Protein AF-A0A9X0YW71-F1 (afdb_monomer_lite)

Radius of gyration: 17.95 Å; chains: 1; bounding box: 34×60×43 Å

Secondary structure (DSSP, 8-state):
---------------------HHHHHHHHHHHHHHHS---SS----------TT-TGGGEEEEEETTTTEEEEEEEPSSSS-EEEEEEEEETTEEEE-TT-TT--HHHHHTSPPSEEEETTEEEE-

pLDDT: mean 77.44, std 19.68, range [32.28, 97.12]

Organism: NCBI:txid1235259

Structure (mmCIF, N/CA/C/O backbone):
data_AF-A0A9X0YW71-F1
#
_entry.id   AF-A0A9X0YW71-F1
#
loop_
_atom_site.group_PDB
_atom_site.id
_atom_site.type_symbol
_atom_site.label_atom_id
_atom_site.label_alt_id
_atom_site.label_comp_id
_atom_site.label_asym_id
_atom_site.label_entity_id
_atom_site.label_seq_id
_atom_site.pdbx_PDB_ins_code
_atom_site.Cartn_x
_atom_site.Cartn_y
_atom_site.Cartn_z
_atom_site.occupancy
_atom_site.B_iso_or_equiv
_atom_site.auth_seq_id
_atom_site.auth_comp_id
_atom_site.auth_asym_id
_atom_site.auth_atom_id
_atom_site.pdbx_PDB_model_num
ATOM 1 N N . MET A 1 1 ? 5.957 -47.512 21.818 1.00 48.28 1 MET A N 1
ATOM 2 C CA . MET A 1 1 ? 6.018 -47.305 20.356 1.00 48.28 1 MET A CA 1
ATOM 3 C C . MET A 1 1 ? 4.589 -47.169 19.861 1.00 48.28 1 MET A C 1
ATOM 5 O O . MET A 1 1 ? 3.735 -47.834 20.438 1.00 48.28 1 MET A O 1
ATOM 9 N N . THR A 1 2 ? 4.383 -46.323 18.845 1.00 38.06 2 THR A N 1
ATOM 10 C CA . THR A 1 2 ? 3.101 -45.947 18.209 1.00 38.06 2 THR A CA 1
ATOM 11 C C . THR A 1 2 ? 2.325 -44.860 18.954 1.00 38.06 2 THR A C 1
ATOM 13 O O . THR A 1 2 ? 2.049 -45.014 20.134 1.00 38.06 2 THR A O 1
ATOM 16 N N . LEU A 1 3 ? 1.867 -43.765 18.355 1.00 32.28 3 LEU A N 1
ATOM 17 C CA . LEU A 1 3 ? 2.289 -42.912 17.235 1.00 32.28 3 LEU A CA 1
ATOM 18 C C . LEU A 1 3 ? 1.482 -41.626 17.488 1.00 32.28 3 LEU A C 1
ATOM 20 O O . LEU A 1 3 ? 0.301 -41.693 17.822 1.00 32.28 3 LEU A O 1
ATOM 24 N N . LEU A 1 4 ? 2.138 -40.479 17.387 1.00 44.38 4 LEU A N 1
ATOM 25 C CA . LEU A 1 4 ? 1.551 -39.155 17.520 1.00 44.38 4 LEU A CA 1
ATOM 26 C C . LEU A 1 4 ? 0.474 -38.938 16.436 1.00 44.38 4 LEU A C 1
ATOM 28 O O . LEU A 1 4 ? 0.730 -39.171 15.257 1.00 44.38 4 LEU A O 1
ATOM 32 N N . THR A 1 5 ? -0.704 -38.440 16.802 1.00 46.28 5 THR A N 1
ATOM 33 C CA . THR A 1 5 ? -1.582 -37.730 15.859 1.00 46.28 5 THR A CA 1
ATOM 34 C C . THR A 1 5 ? -2.024 -36.449 16.543 1.00 46.28 5 THR A C 1
ATOM 36 O O . THR A 1 5 ? -3.043 -36.399 17.224 1.00 46.28 5 THR A O 1
ATOM 39 N N . VAL A 1 6 ? -1.187 -35.418 16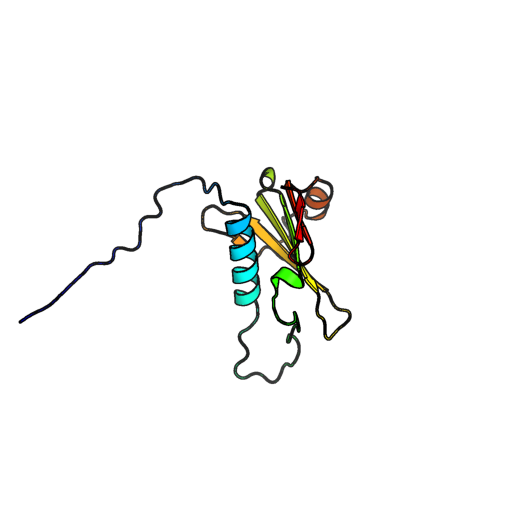.422 1.00 42.88 6 VAL A N 1
ATOM 40 C CA . VAL A 1 6 ? -1.608 -34.046 16.690 1.00 42.88 6 VAL A CA 1
ATOM 41 C C . VAL A 1 6 ? -2.477 -33.651 15.503 1.00 42.88 6 VAL A C 1
ATOM 43 O O . VAL A 1 6 ? -1.974 -33.438 14.404 1.00 42.88 6 VAL A O 1
ATOM 46 N N . PHE A 1 7 ? -3.789 -33.590 15.718 1.00 42.44 7 PHE A N 1
ATOM 47 C CA . PHE A 1 7 ? -4.648 -32.740 14.907 1.00 42.44 7 PHE A CA 1
ATOM 48 C C . PHE A 1 7 ? -4.232 -31.299 15.216 1.00 42.44 7 PHE A C 1
ATOM 50 O O . PHE A 1 7 ? -4.669 -30.722 16.210 1.00 42.44 7 PHE A O 1
ATOM 57 N N . VAL A 1 8 ? -3.339 -30.734 14.402 1.00 44.41 8 VAL A N 1
ATOM 58 C CA . VAL A 1 8 ? -3.213 -29.278 14.310 1.00 44.41 8 VAL A CA 1
ATOM 59 C C . VAL A 1 8 ? -4.443 -28.856 13.525 1.00 44.41 8 VAL A C 1
ATOM 61 O O . VAL A 1 8 ? -4.464 -28.910 12.298 1.00 44.41 8 VAL A O 1
ATOM 64 N N . GLY A 1 9 ? -5.530 -28.594 14.249 1.00 34.50 9 GLY A N 1
ATOM 65 C CA . GLY A 1 9 ? -6.708 -27.991 13.655 1.00 34.50 9 GLY A CA 1
ATOM 66 C C . GLY A 1 9 ? -6.280 -26.689 12.994 1.00 34.50 9 GLY A C 1
ATOM 67 O O . GLY A 1 9 ? -5.654 -25.858 13.651 1.00 34.50 9 GLY A O 1
ATOM 68 N N . CYS A 1 10 ? -6.604 -26.545 11.704 1.00 40.28 10 CYS A N 1
ATOM 69 C CA . CYS A 1 10 ? -6.795 -25.247 11.068 1.00 40.28 10 CYS A CA 1
ATOM 70 C C . CYS A 1 10 ? -7.454 -24.338 12.098 1.00 40.28 10 CYS A C 1
ATOM 72 O O . CYS A 1 10 ? -8.559 -24.638 12.560 1.00 40.28 10 CYS A O 1
ATOM 74 N N . GLY A 1 11 ? -6.726 -23.303 12.514 1.00 34.19 11 GLY A N 1
ATOM 75 C CA . GLY A 1 11 ? -7.254 -22.291 13.403 1.00 34.19 11 GLY A CA 1
ATOM 76 C C . GLY A 1 11 ? -8.552 -21.789 12.799 1.00 34.19 11 GLY A C 1
ATOM 77 O O . GLY A 1 11 ? -8.569 -21.252 11.697 1.00 34.19 11 GLY A O 1
ATOM 78 N N . ILE A 1 12 ? -9.639 -22.040 13.514 1.00 37.44 12 ILE A N 1
ATOM 79 C CA . ILE A 1 12 ? -10.887 -21.324 13.346 1.00 37.44 12 ILE A CA 1
ATOM 80 C C . ILE A 1 12 ? -10.502 -19.857 13.543 1.00 37.44 12 ILE A C 1
ATOM 82 O O . ILE A 1 12 ? -10.168 -19.451 14.658 1.00 37.44 12 ILE A O 1
ATOM 86 N N . VAL A 1 13 ? -10.459 -19.079 12.461 1.00 42.69 13 VAL A N 1
ATOM 87 C CA . VAL A 1 13 ? -10.414 -17.620 12.561 1.00 42.69 13 VAL A CA 1
ATOM 88 C C . VAL A 1 13 ? -11.838 -17.211 12.924 1.00 42.69 13 VAL A C 1
ATOM 90 O O . VAL A 1 13 ? -12.670 -16.897 12.081 1.00 42.69 13 VAL A O 1
ATOM 93 N N . ASP A 1 14 ? -12.164 -17.381 14.204 1.00 38.81 14 ASP A N 1
ATOM 94 C CA . ASP A 1 14 ? -13.418 -16.928 14.786 1.00 38.81 14 ASP A CA 1
ATOM 95 C C . ASP A 1 14 ? -13.493 -15.404 14.622 1.00 38.81 14 ASP A C 1
ATOM 97 O O . ASP A 1 14 ? -12.740 -14.668 15.260 1.00 38.81 14 ASP A O 1
ATOM 101 N N . GLY A 1 15 ? -14.399 -14.965 13.745 1.00 36.62 15 GLY A N 1
ATOM 102 C CA . GLY A 1 15 ? -15.031 -13.645 13.658 1.00 36.62 15 GLY A CA 1
ATOM 103 C C . GLY A 1 15 ? -14.440 -12.509 14.496 1.00 36.62 15 GLY A C 1
ATOM 104 O O . GLY A 1 15 ? -15.093 -12.015 15.419 1.00 36.62 15 GLY A O 1
ATOM 105 N N . LYS A 1 16 ? -13.252 -12.029 14.127 1.00 38.50 16 LYS A N 1
ATOM 106 C CA . LYS A 1 16 ? -12.787 -10.687 14.477 1.00 38.50 16 LYS A CA 1
ATOM 107 C C . LYS A 1 16 ? -13.025 -9.812 13.260 1.00 38.50 16 LYS A C 1
ATOM 109 O O . LYS A 1 16 ? -12.487 -10.090 12.199 1.00 38.50 16 LYS A O 1
ATOM 114 N N . GLY A 1 17 ? -13.827 -8.758 13.408 1.00 43.69 17 GLY A N 1
ATOM 115 C CA . GLY A 1 17 ? -13.722 -7.624 12.494 1.00 43.69 17 GLY A CA 1
ATOM 116 C C . GLY A 1 17 ? -12.269 -7.173 12.550 1.00 43.69 17 GLY A C 1
ATOM 117 O O . GLY A 1 17 ? -11.823 -6.713 13.600 1.00 43.69 17 GLY A O 1
ATOM 118 N N . ASN A 1 18 ? -11.512 -7.476 11.500 1.00 55.59 18 ASN A N 1
ATOM 119 C CA . ASN A 1 18 ? -10.064 -7.390 11.523 1.00 55.59 18 ASN A CA 1
ATOM 120 C C . ASN A 1 18 ? -9.655 -5.916 11.565 1.00 55.59 18 ASN A C 1
ATOM 122 O O . ASN A 1 18 ? -9.611 -5.233 10.546 1.00 55.59 18 ASN A O 1
ATOM 126 N N . ASP A 1 19 ? -9.373 -5.421 12.770 1.00 72.00 19 ASP A N 1
ATOM 127 C CA . ASP A 1 19 ? -8.674 -4.158 12.993 1.00 72.00 19 ASP A CA 1
ATOM 128 C C . ASP A 1 19 ? -7.189 -4.392 12.691 1.00 72.00 19 ASP A C 1
ATOM 130 O O . ASP A 1 19 ? -6.356 -4.460 13.595 1.00 72.00 19 ASP A O 1
ATOM 134 N N . LEU A 1 20 ? -6.883 -4.648 11.411 1.00 80.38 20 LEU A N 1
ATOM 135 C CA . LEU A 1 20 ? -5.507 -4.802 10.956 1.00 80.38 20 LEU A CA 1
ATOM 136 C C . LEU A 1 20 ? -4.771 -3.496 11.249 1.00 80.38 20 LEU A C 1
ATOM 138 O O . LEU A 1 20 ? -5.203 -2.390 10.882 1.00 80.38 20 LEU A O 1
ATOM 142 N N . THR A 1 21 ? -3.644 -3.630 11.932 1.00 87.81 21 THR A N 1
ATOM 143 C CA . THR A 1 21 ? -2.722 -2.522 12.131 1.00 87.81 21 THR A CA 1
ATOM 144 C C . THR A 1 21 ? -2.164 -2.075 10.781 1.00 87.81 21 THR A C 1
ATOM 146 O O . THR A 1 21 ? -2.164 -2.805 9.792 1.00 87.81 21 THR A O 1
ATOM 149 N N . TYR A 1 22 ? -1.688 -0.837 10.730 1.00 87.12 22 TYR A N 1
ATOM 150 C CA . TYR A 1 22 ? -1.019 -0.278 9.551 1.00 87.12 22 TYR A CA 1
ATOM 151 C C . TYR A 1 22 ? 0.169 -1.144 9.126 1.00 87.12 22 TYR A C 1
ATOM 153 O O . TYR A 1 22 ? 0.316 -1.432 7.947 1.00 87.12 22 TYR A O 1
ATOM 161 N N . GLU A 1 23 ? 0.960 -1.623 10.086 1.00 91.12 23 GLU A N 1
ATOM 162 C CA . GLU A 1 23 ? 2.113 -2.476 9.801 1.00 91.12 23 GLU A CA 1
ATOM 163 C C . GLU A 1 23 ? 1.694 -3.838 9.224 1.00 91.12 23 GLU A C 1
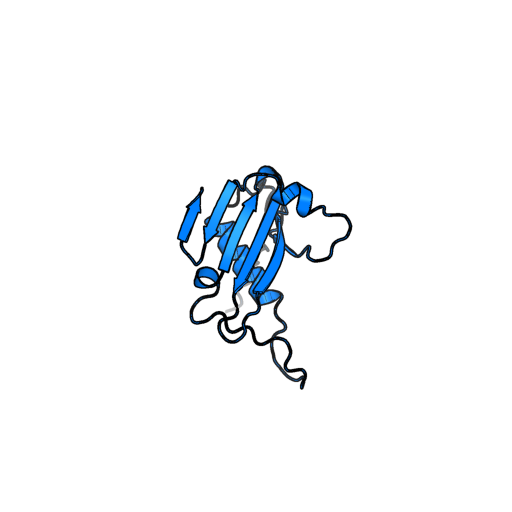ATOM 165 O O . GLU A 1 23 ? 2.311 -4.319 8.279 1.00 91.12 23 GLU A O 1
ATOM 170 N N . GLU A 1 24 ? 0.608 -4.438 9.724 1.00 91.31 24 GLU A N 1
ATOM 171 C CA . GLU A 1 24 ? 0.042 -5.661 9.135 1.00 91.31 24 GLU A CA 1
ATOM 172 C C . GLU A 1 24 ? -0.472 -5.416 7.713 1.00 91.31 24 GLU A C 1
ATOM 174 O O . GLU A 1 24 ? -0.188 -6.210 6.822 1.00 91.31 24 GLU A O 1
ATOM 179 N N . LEU A 1 25 ? -1.177 -4.304 7.475 1.00 92.44 25 LEU A N 1
ATOM 180 C CA . LEU A 1 25 ? -1.655 -3.945 6.136 1.00 92.44 25 LEU A CA 1
ATOM 181 C C . LEU A 1 25 ? -0.501 -3.711 5.160 1.00 92.44 25 LEU A C 1
ATOM 183 O O . LEU A 1 25 ? -0.579 -4.163 4.020 1.00 92.44 25 LEU A O 1
ATOM 187 N N . VAL A 1 26 ? 0.563 -3.030 5.588 1.00 92.62 26 VAL A N 1
ATOM 188 C CA . VAL A 1 26 ? 1.754 -2.803 4.762 1.00 92.62 26 VAL A CA 1
ATOM 189 C C . VAL A 1 26 ? 2.431 -4.129 4.422 1.00 92.62 26 VAL A C 1
ATOM 191 O O . VAL A 1 26 ? 2.669 -4.387 3.245 1.00 92.62 26 VAL A O 1
ATOM 194 N N . ASN A 1 27 ? 2.675 -4.990 5.413 1.00 92.56 27 ASN A N 1
ATOM 195 C CA . ASN A 1 27 ? 3.322 -6.283 5.178 1.00 92.56 27 ASN A CA 1
ATOM 196 C C . ASN A 1 27 ? 2.486 -7.177 4.251 1.00 92.56 27 ASN A C 1
ATOM 198 O O . ASN A 1 27 ? 3.020 -7.680 3.268 1.00 92.56 27 ASN A O 1
ATOM 202 N N . LEU A 1 28 ? 1.170 -7.274 4.474 1.00 92.69 28 LEU A N 1
ATOM 203 C CA . LEU A 1 28 ? 0.270 -8.007 3.575 1.00 92.69 28 LEU A CA 1
ATOM 204 C C . LEU A 1 28 ? 0.272 -7.425 2.157 1.00 92.69 28 LEU A C 1
ATOM 206 O O . LEU A 1 28 ? 0.216 -8.167 1.187 1.00 92.69 28 LEU A O 1
ATOM 210 N N . THR A 1 29 ? 0.341 -6.099 2.014 1.00 93.12 29 THR A N 1
ATOM 211 C CA . THR A 1 29 ? 0.360 -5.448 0.691 1.00 93.12 29 THR A CA 1
ATOM 212 C C . THR A 1 29 ? 1.606 -5.835 -0.100 1.00 93.12 29 THR A C 1
ATOM 214 O O . THR A 1 29 ? 1.528 -6.061 -1.306 1.00 93.12 29 THR A O 1
ATOM 217 N N . ILE A 1 30 ? 2.749 -5.903 0.581 1.00 91.81 30 ILE A N 1
ATOM 218 C CA . ILE A 1 30 ? 4.024 -6.329 0.002 1.00 91.81 30 ILE A CA 1
ATOM 219 C C . ILE A 1 30 ? 3.975 -7.819 -0.362 1.00 91.81 30 ILE A C 1
ATOM 221 O O . ILE A 1 30 ? 4.286 -8.163 -1.500 1.00 91.81 30 ILE A O 1
ATOM 225 N N . GLU A 1 31 ? 3.500 -8.677 0.544 1.00 89.56 31 GLU A N 1
ATOM 226 C CA . GLU A 1 31 ? 3.359 -10.123 0.306 1.00 89.56 31 GLU A CA 1
ATOM 227 C C . GLU A 1 31 ? 2.432 -10.432 -0.882 1.00 89.56 31 GLU A C 1
ATOM 229 O O . GLU A 1 31 ? 2.783 -11.225 -1.756 1.00 89.56 31 GLU A O 1
ATOM 234 N N . GLU A 1 32 ? 1.272 -9.774 -0.962 1.00 89.81 32 GLU A N 1
ATOM 235 C CA . GLU A 1 32 ? 0.341 -9.939 -2.084 1.00 89.81 32 GLU A CA 1
ATOM 236 C C . GLU A 1 32 ? 0.938 -9.431 -3.399 1.00 89.81 32 GLU A C 1
ATOM 238 O O . GLU A 1 32 ? 0.749 -10.051 -4.445 1.00 89.81 32 GLU A O 1
ATOM 243 N N . PHE A 1 33 ? 1.69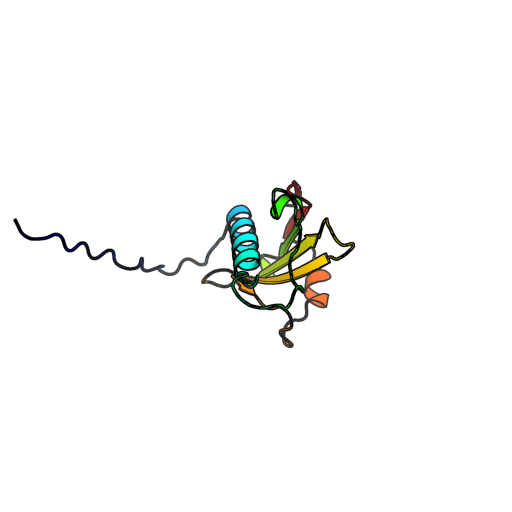3 -8.326 -3.375 1.00 88.50 33 PHE A N 1
ATOM 244 C CA . PHE A 1 33 ? 2.384 -7.848 -4.571 1.00 88.50 33 PHE A CA 1
ATOM 245 C C . PHE A 1 33 ? 3.381 -8.877 -5.096 1.00 88.50 33 PHE A C 1
ATOM 247 O O . PHE A 1 33 ? 3.368 -9.169 -6.292 1.00 88.50 33 PHE A O 1
ATOM 254 N N . GLU A 1 34 ? 4.222 -9.422 -4.218 1.00 84.31 34 GLU A N 1
ATOM 255 C CA . GLU A 1 34 ? 5.216 -10.431 -4.585 1.00 84.31 34 GLU A CA 1
ATOM 256 C C . GLU A 1 34 ? 4.550 -11.736 -5.045 1.00 84.31 34 GLU A C 1
ATOM 258 O O . GLU A 1 34 ? 4.989 -12.321 -6.033 1.00 84.31 34 GLU A O 1
ATOM 263 N N . SER A 1 35 ? 3.445 -12.151 -4.412 1.00 82.44 35 SER A N 1
ATOM 264 C CA . SER A 1 35 ? 2.675 -13.333 -4.828 1.00 82.44 35 SER A CA 1
ATOM 265 C C . SER A 1 35 ? 1.958 -13.151 -6.172 1.00 82.44 35 SER A C 1
ATOM 267 O O . SER A 1 35 ? 1.728 -14.131 -6.883 1.00 82.44 35 SER A O 1
ATOM 269 N N . ASP A 1 36 ? 1.568 -11.922 -6.518 1.00 77.50 36 ASP A N 1
ATOM 270 C CA . ASP A 1 36 ? 0.962 -11.589 -7.812 1.00 77.50 36 ASP A CA 1
ATOM 271 C C . ASP A 1 36 ? 2.000 -11.515 -8.944 1.00 77.50 36 ASP A C 1
ATOM 273 O O . ASP A 1 36 ? 1.639 -11.492 -10.131 1.00 77.50 36 ASP A O 1
ATOM 277 N N . MET A 1 37 ? 3.293 -11.424 -8.612 1.00 71.19 37 MET A N 1
ATOM 278 C CA . MET A 1 37 ? 4.346 -11.491 -9.615 1.00 71.19 37 MET A CA 1
ATOM 279 C C . MET A 1 37 ? 4.474 -12.941 -10.092 1.00 71.19 37 MET A C 1
ATOM 281 O O . MET A 1 37 ? 4.590 -13.852 -9.277 1.00 71.19 37 MET A O 1
ATOM 285 N N . PRO A 1 38 ? 4.442 -13.197 -11.412 1.00 60.72 38 PRO A N 1
ATOM 286 C CA . PRO A 1 38 ? 4.649 -14.547 -11.910 1.00 60.72 38 PRO A CA 1
ATOM 287 C C . PRO A 1 38 ? 6.020 -15.054 -11.442 1.00 60.72 38 PRO A C 1
ATOM 289 O O . PRO A 1 38 ? 7.043 -14.467 -11.795 1.00 60.72 38 PRO A O 1
ATOM 292 N N . GLU A 1 39 ? 6.044 -16.137 -10.658 1.00 52.91 39 GLU A N 1
ATOM 293 C CA . GLU A 1 39 ? 7.287 -16.829 -10.313 1.00 52.91 39 GLU A CA 1
ATOM 294 C C . GLU A 1 39 ? 7.964 -17.288 -11.612 1.00 52.91 39 GLU A C 1
ATOM 296 O O . GLU A 1 39 ? 7.428 -18.092 -12.381 1.00 52.91 39 GLU A O 1
ATOM 301 N N . PHE A 1 40 ? 9.144 -16.741 -11.897 1.00 48.00 40 PHE A N 1
ATOM 302 C CA . PHE A 1 40 ? 9.903 -17.069 -13.095 1.00 48.00 40 PHE A CA 1
ATOM 303 C C . PHE A 1 40 ? 10.490 -18.481 -12.997 1.00 48.00 40 PHE A C 1
ATOM 305 O O . PHE A 1 40 ? 11.545 -18.707 -12.406 1.00 48.00 40 PHE A O 1
ATOM 312 N N . GLY A 1 41 ? 9.831 -19.424 -13.662 1.00 41.06 41 GLY A N 1
ATOM 313 C CA . GLY A 1 41 ? 10.404 -20.690 -14.097 1.00 41.06 41 GLY A CA 1
ATOM 314 C C . GLY A 1 41 ? 9.758 -21.102 -15.417 1.00 41.06 41 GLY A C 1
ATOM 315 O O . GLY A 1 41 ? 8.575 -21.414 -15.443 1.00 41.06 41 GLY A O 1
ATOM 316 N N . ASP A 1 42 ? 10.530 -21.103 -16.505 1.00 46.03 42 ASP A N 1
ATOM 317 C CA . ASP A 1 42 ? 10.217 -21.748 -17.797 1.00 46.03 42 ASP A CA 1
ATOM 318 C C . ASP A 1 42 ? 9.364 -21.019 -18.867 1.00 46.03 42 ASP A C 1
ATOM 320 O O . ASP A 1 42 ? 8.739 -21.692 -19.689 1.00 46.03 42 ASP A O 1
ATOM 324 N N . SER A 1 43 ? 9.378 -19.684 -19.007 1.00 43.31 43 SER A N 1
ATOM 325 C CA . SER A 1 43 ? 8.918 -19.108 -20.293 1.00 43.31 43 SER A CA 1
ATOM 326 C C . SER A 1 43 ? 9.686 -17.875 -20.768 1.00 43.31 43 SER A C 1
ATOM 328 O O . SER A 1 43 ? 9.885 -16.925 -20.019 1.00 43.31 43 SER A O 1
ATOM 330 N N . ASP A 1 44 ? 10.076 -17.909 -22.047 1.00 49.19 44 ASP A N 1
ATOM 331 C CA . ASP A 1 44 ? 10.903 -16.943 -22.794 1.00 49.19 44 ASP A CA 1
ATOM 332 C C . ASP A 1 44 ? 10.263 -15.544 -22.999 1.00 49.19 44 ASP A C 1
ATOM 334 O O . ASP A 1 44 ? 10.584 -14.838 -23.956 1.00 49.19 44 ASP A O 1
ATOM 338 N N . TYR A 1 45 ? 9.326 -15.125 -22.144 1.00 44.38 45 TYR A N 1
ATOM 339 C CA . TYR A 1 45 ? 8.702 -13.799 -22.195 1.00 44.38 45 TYR A CA 1
ATOM 340 C C . TYR A 1 45 ? 9.277 -12.896 -21.087 1.00 44.38 45 TYR A C 1
ATOM 342 O O . TYR A 1 45 ? 8.733 -12.795 -19.989 1.00 44.38 45 TYR A O 1
ATOM 350 N N . GLU A 1 46 ? 10.382 -12.213 -21.403 1.00 49.53 46 GLU A N 1
ATOM 351 C CA . GLU A 1 46 ? 11.084 -11.215 -20.571 1.00 49.53 46 GLU A CA 1
ATOM 352 C C . GLU A 1 46 ? 10.289 -9.898 -20.392 1.00 49.53 46 GLU A C 1
ATOM 354 O O . GLU A 1 46 ? 10.762 -8.829 -20.761 1.00 49.53 46 GLU A O 1
ATOM 359 N N . PHE A 1 47 ? 9.061 -9.930 -19.866 1.00 48.41 47 PHE A N 1
ATOM 360 C CA . PHE A 1 47 ? 8.262 -8.698 -19.700 1.00 48.41 47 PHE A CA 1
ATOM 361 C C . PHE A 1 47 ? 8.068 -8.222 -18.255 1.00 48.41 47 PHE A C 1
ATOM 363 O O . PHE A 1 47 ? 7.430 -7.189 -18.063 1.00 48.41 47 PHE A O 1
ATOM 370 N N . TYR A 1 48 ? 8.587 -8.917 -17.232 1.00 56.53 48 TYR A N 1
ATOM 371 C CA . TYR A 1 48 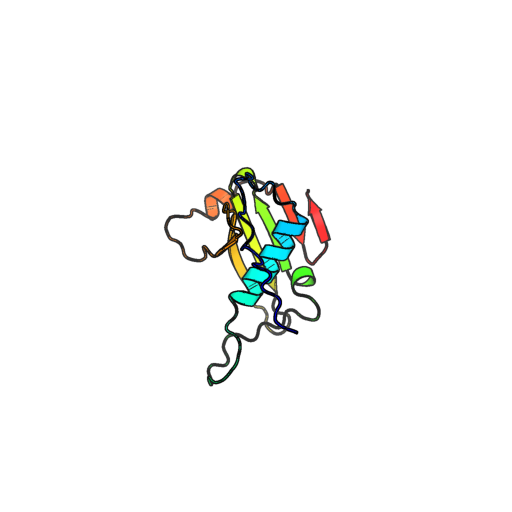? 8.206 -8.621 -15.837 1.00 56.53 48 TYR A CA 1
ATOM 372 C C . TYR A 1 48 ? 9.313 -8.744 -14.779 1.00 56.53 48 TYR A C 1
ATOM 374 O O . TYR A 1 48 ? 9.018 -9.146 -13.657 1.00 56.53 48 TYR A O 1
ATOM 382 N N . ASN A 1 49 ? 10.562 -8.398 -15.091 1.00 63.22 49 ASN A N 1
ATOM 383 C CA . ASN A 1 49 ? 11.608 -8.332 -14.065 1.00 63.22 49 ASN A CA 1
ATOM 384 C C . ASN A 1 49 ? 11.655 -6.907 -13.490 1.00 63.22 49 ASN A C 1
ATOM 386 O O . ASN A 1 49 ? 12.338 -6.058 -14.046 1.00 63.22 49 ASN A O 1
ATOM 390 N N . ILE A 1 50 ? 10.860 -6.629 -12.450 1.00 68.56 50 ILE A N 1
ATOM 391 C CA . ILE A 1 50 ? 10.894 -5.319 -11.780 1.00 68.56 50 ILE A CA 1
ATOM 392 C C . ILE A 1 50 ? 12.117 -5.295 -10.872 1.00 68.56 50 ILE A C 1
ATOM 394 O O . ILE A 1 50 ? 12.192 -6.098 -9.943 1.00 68.56 50 ILE A O 1
ATOM 398 N N . ASP A 1 51 ? 13.040 -4.368 -11.109 1.00 75.44 51 ASP A N 1
ATOM 399 C CA . ASP A 1 51 ? 14.153 -4.126 -10.193 1.00 75.44 51 ASP A CA 1
ATOM 400 C C . ASP A 1 51 ? 13.723 -3.113 -9.130 1.00 75.44 51 ASP A C 1
ATOM 402 O O . ASP A 1 51 ? 13.849 -1.905 -9.302 1.00 75.44 51 ASP A O 1
ATOM 406 N N . TYR A 1 52 ? 13.180 -3.594 -8.019 1.00 74.38 52 TYR A N 1
ATOM 407 C CA . TYR A 1 52 ? 12.843 -2.757 -6.866 1.00 74.38 52 TYR A CA 1
ATOM 408 C C . TYR A 1 52 ? 13.991 -2.682 -5.842 1.00 74.38 52 TYR A C 1
ATOM 410 O O . TYR A 1 52 ? 13.747 -2.364 -4.678 1.00 74.38 52 TYR A O 1
ATOM 418 N N . GLY A 1 53 ? 15.240 -2.953 -6.245 1.00 75.25 53 GLY A N 1
ATOM 419 C CA . GLY A 1 53 ? 16.430 -2.852 -5.397 1.00 75.25 53 GLY A CA 1
ATOM 420 C C . GLY A 1 53 ? 16.468 -3.841 -4.223 1.00 75.25 53 GLY A C 1
ATOM 421 O O . GLY A 1 53 ? 15.964 -4.957 -4.305 1.00 75.25 53 GLY A O 1
ATOM 422 N N . ASP A 1 54 ? 17.093 -3.427 -3.114 1.00 77.12 54 ASP A N 1
ATOM 423 C CA . ASP A 1 54 ? 17.320 -4.287 -1.938 1.00 77.12 54 ASP A CA 1
ATOM 424 C C . ASP A 1 54 ? 16.047 -4.578 -1.117 1.00 77.12 54 ASP A C 1
ATOM 426 O O . ASP A 1 54 ? 16.012 -5.547 -0.359 1.00 77.12 54 ASP A O 1
ATOM 430 N N . ASP A 1 55 ? 15.029 -3.718 -1.214 1.00 84.69 55 ASP A N 1
ATOM 431 C CA . ASP A 1 55 ? 13.803 -3.789 -0.414 1.00 84.69 55 ASP A CA 1
ATOM 432 C C . ASP A 1 55 ? 12.625 -3.139 -1.157 1.00 84.69 55 ASP A C 1
ATOM 434 O O . ASP A 1 55 ? 12.672 -1.953 -1.507 1.00 84.69 55 ASP A O 1
ATOM 438 N N . LEU A 1 56 ? 11.548 -3.908 -1.363 1.00 88.44 56 LEU A N 1
ATOM 439 C CA . LEU A 1 56 ? 10.361 -3.456 -2.094 1.00 88.44 56 LEU A CA 1
ATOM 440 C C . LEU A 1 56 ? 9.691 -2.265 -1.401 1.00 88.44 56 LEU A C 1
ATOM 442 O O . LEU A 1 56 ? 9.306 -1.298 -2.062 1.00 88.44 56 LEU A O 1
ATOM 446 N N . ARG A 1 57 ? 9.571 -2.307 -0.070 1.00 91.19 57 ARG A N 1
ATOM 447 C CA . ARG A 1 57 ? 8.910 -1.259 0.725 1.00 91.19 57 ARG A CA 1
ATOM 448 C C . ARG A 1 57 ? 9.648 0.079 0.611 1.00 91.19 57 ARG A C 1
ATOM 450 O O . ARG A 1 57 ? 9.024 1.124 0.422 1.00 91.19 57 ARG A O 1
ATOM 457 N N . SER A 1 58 ? 10.978 0.047 0.635 1.00 91.31 58 SER A N 1
ATOM 458 C CA . SER A 1 58 ? 11.845 1.214 0.431 1.00 91.31 58 SER A CA 1
ATOM 459 C C . SER A 1 58 ? 11.781 1.782 -0.990 1.00 91.31 58 SER A C 1
ATOM 461 O O . SER A 1 58 ? 12.090 2.955 -1.184 1.00 91.31 58 SER A O 1
ATOM 463 N N . ASN A 1 59 ? 11.328 1.000 -1.972 1.00 90.38 59 ASN A N 1
ATOM 464 C CA . ASN A 1 59 ? 11.098 1.440 -3.351 1.00 90.38 59 ASN A CA 1
ATOM 465 C C . ASN A 1 59 ? 9.613 1.524 -3.713 1.00 90.38 59 ASN A C 1
ATOM 467 O O . ASN A 1 59 ? 9.251 1.448 -4.888 1.00 90.38 59 ASN A O 1
ATOM 471 N N . SER A 1 60 ? 8.751 1.723 -2.714 1.00 93.69 60 SER A N 1
ATOM 472 C CA . SER A 1 60 ? 7.314 1.842 -2.927 1.00 93.69 60 SER A CA 1
ATOM 473 C C . SER A 1 60 ? 6.692 2.995 -2.151 1.00 93.69 60 SER A C 1
ATOM 475 O O . SER A 1 60 ? 7.123 3.335 -1.051 1.00 93.69 60 SER A O 1
ATOM 477 N N . ASP A 1 61 ? 5.630 3.572 -2.705 1.00 96.31 61 ASP A N 1
ATOM 478 C CA . ASP A 1 61 ? 4.698 4.408 -1.952 1.00 96.31 61 ASP A CA 1
ATOM 479 C C . ASP A 1 61 ? 3.456 3.586 -1.599 1.00 96.31 61 ASP A C 1
ATOM 481 O O . ASP A 1 61 ? 2.907 2.885 -2.452 1.00 96.31 61 ASP A O 1
ATOM 485 N N . ILE A 1 62 ? 2.985 3.712 -0.359 1.00 96.88 62 ILE A N 1
ATOM 486 C CA . ILE A 1 62 ? 1.797 3.019 0.146 1.00 96.88 62 ILE A CA 1
ATOM 487 C C . ILE A 1 62 ? 0.821 4.051 0.701 1.00 96.88 62 ILE A C 1
ATOM 489 O O . ILE A 1 62 ? 1.183 4.904 1.517 1.00 96.88 62 ILE A O 1
ATOM 493 N N . LYS A 1 63 ? -0.439 3.969 0.278 1.00 97.12 63 LYS A N 1
ATOM 494 C CA . LYS A 1 63 ? -1.539 4.759 0.842 1.00 97.12 63 LYS A CA 1
ATOM 495 C C . LYS A 1 63 ? -2.668 3.841 1.266 1.00 97.12 63 LYS A C 1
ATOM 497 O O . LYS A 1 63 ? -3.029 2.933 0.522 1.00 97.12 63 LYS A O 1
ATOM 502 N N . ILE A 1 64 ? -3.246 4.106 2.434 1.00 95.25 64 ILE A N 1
ATOM 503 C CA . ILE A 1 64 ? -4.345 3.305 2.985 1.00 95.25 64 ILE A CA 1
ATOM 504 C C . ILE A 1 64 ? -5.522 4.224 3.296 1.00 95.25 64 ILE A C 1
ATOM 506 O O . ILE A 1 64 ? -5.371 5.219 4.006 1.00 95.25 64 ILE A O 1
ATOM 510 N N . TRP A 1 65 ? -6.697 3.850 2.798 1.00 94.19 65 TRP A N 1
ATOM 511 C CA . TRP A 1 65 ? -7.990 4.428 3.153 1.00 94.19 65 TRP A CA 1
ATOM 512 C C . TRP A 1 65 ? -8.774 3.364 3.926 1.00 94.19 65 TRP A C 1
ATOM 514 O O . TRP A 1 65 ? -9.468 2.534 3.334 1.00 94.19 65 TRP A O 1
ATOM 524 N N . LYS A 1 66 ? -8.656 3.360 5.257 1.00 89.12 66 LYS A N 1
ATOM 525 C CA . LYS A 1 66 ? -9.276 2.353 6.135 1.00 89.12 66 LYS A CA 1
ATOM 526 C C . LYS A 1 66 ? -10.797 2.385 6.038 1.00 89.12 66 LYS A C 1
ATOM 528 O O . LYS A 1 66 ? -11.425 1.334 5.954 1.00 89.12 66 LYS A O 1
ATOM 533 N N . ASN A 1 67 ? -11.380 3.584 5.999 1.00 88.56 67 ASN A N 1
ATOM 534 C CA . ASN A 1 67 ? -12.835 3.750 5.904 1.00 88.56 67 ASN A CA 1
ATOM 535 C C . ASN A 1 67 ? -13.395 3.262 4.564 1.00 88.56 67 ASN A C 1
ATOM 537 O O . ASN A 1 67 ? -14.499 2.726 4.514 1.00 88.56 67 ASN A O 1
ATOM 541 N N . GLU A 1 68 ? -12.621 3.425 3.493 1.00 90.69 68 GLU A N 1
ATOM 542 C CA . GLU A 1 68 ? -12.992 2.954 2.158 1.00 90.69 68 GLU A CA 1
ATOM 543 C C . GLU A 1 68 ? -12.633 1.482 1.950 1.00 90.69 68 GLU A C 1
ATOM 545 O O . GLU A 1 68 ? -13.121 0.878 1.003 1.00 90.69 68 GLU A O 1
ATOM 550 N N . LYS A 1 69 ? -11.827 0.901 2.849 1.00 91.88 69 LYS A N 1
ATOM 551 C CA . LYS A 1 69 ? -11.258 -0.443 2.742 1.00 91.88 69 LYS A CA 1
ATOM 552 C C . LYS A 1 69 ? -10.363 -0.613 1.511 1.00 91.88 69 LYS A C 1
ATOM 554 O O . LYS A 1 69 ? -10.479 -1.605 0.801 1.00 91.88 69 LYS A O 1
ATOM 559 N N . TYR A 1 70 ? -9.449 0.329 1.273 1.00 93.25 70 TYR A N 1
ATOM 560 C CA . TYR A 1 70 ? -8.536 0.280 0.124 1.00 93.25 70 TYR A CA 1
ATOM 561 C C . TYR A 1 70 ? -7.079 0.559 0.477 1.00 93.25 70 TYR A C 1
ATOM 563 O O . TYR A 1 70 ? -6.777 1.387 1.340 1.00 93.25 70 TYR A O 1
ATOM 571 N N . VAL A 1 71 ? -6.187 -0.083 -0.277 1.00 95.44 71 VAL A N 1
ATOM 572 C CA . VAL A 1 71 ? -4.749 0.187 -0.318 1.00 95.44 71 VAL A CA 1
ATOM 573 C C . VAL A 1 71 ? -4.320 0.481 -1.757 1.00 95.44 71 VAL A C 1
ATOM 575 O O . VAL A 1 71 ? -4.705 -0.226 -2.690 1.00 95.44 71 VAL A O 1
ATOM 578 N N . GLU A 1 72 ? -3.510 1.522 -1.936 1.00 95.94 72 GLU A N 1
ATOM 579 C CA . GLU A 1 72 ? -2.747 1.789 -3.159 1.00 95.94 72 GLU A CA 1
ATOM 580 C C . GLU A 1 72 ? -1.267 1.529 -2.876 1.00 95.94 72 GLU A C 1
ATOM 582 O O . GLU A 1 72 ? -0.707 2.098 -1.938 1.00 95.94 72 GLU A O 1
ATOM 587 N N . LEU A 1 73 ? -0.646 0.714 -3.722 1.00 95.50 73 LEU A N 1
ATOM 588 C CA . LEU A 1 73 ? 0.790 0.472 -3.765 1.00 95.50 73 LEU A CA 1
ATOM 589 C C . LEU A 1 73 ? 1.333 1.003 -5.094 1.00 95.50 73 LEU A C 1
ATOM 591 O O . LEU A 1 73 ? 0.854 0.618 -6.162 1.00 95.50 73 LEU A O 1
ATOM 595 N N . VAL A 1 74 ? 2.340 1.869 -5.047 1.00 93.94 74 VAL A N 1
ATOM 596 C CA . VAL A 1 74 ? 3.093 2.314 -6.225 1.00 93.94 74 VAL A CA 1
ATOM 597 C C . VAL A 1 74 ? 4.519 1.819 -6.080 1.00 93.94 74 VAL A C 1
ATOM 599 O O . VAL A 1 74 ? 5.239 2.314 -5.224 1.00 93.94 74 VAL A O 1
ATOM 602 N N . VAL A 1 75 ? 4.917 0.874 -6.922 1.00 91.06 75 VAL A N 1
ATOM 603 C CA . VAL A 1 75 ? 6.276 0.328 -6.967 1.00 91.06 75 VAL A CA 1
ATOM 604 C C . VAL A 1 75 ? 7.067 1.049 -8.051 1.00 91.06 75 VAL A C 1
ATOM 606 O O . VAL A 1 75 ? 6.588 1.188 -9.184 1.00 91.06 75 VAL A O 1
ATOM 609 N N . TYR A 1 76 ? 8.266 1.505 -7.700 1.00 89.06 76 TYR A N 1
ATOM 610 C CA . TYR A 1 7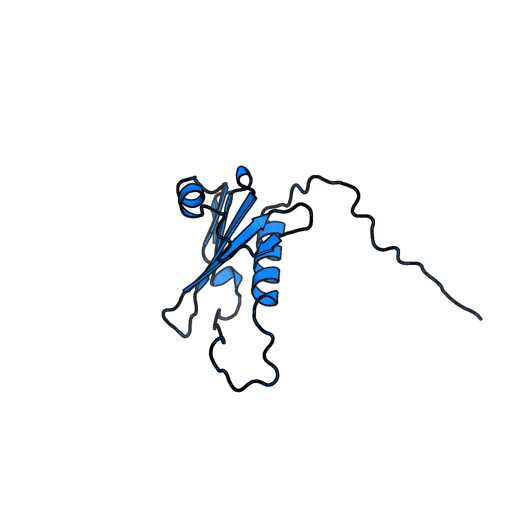6 ? 9.200 2.153 -8.614 1.00 89.06 76 TYR A CA 1
ATOM 611 C C . TYR A 1 76 ? 10.235 1.131 -9.092 1.00 89.06 76 TYR A C 1
ATOM 613 O O . TYR A 1 76 ? 10.941 0.543 -8.273 1.00 89.06 76 TYR A O 1
ATOM 621 N N . ASP A 1 77 ? 10.316 0.927 -10.406 1.00 82.56 77 ASP A N 1
ATOM 622 C CA . ASP A 1 77 ? 11.408 0.166 -11.009 1.00 82.56 77 ASP A CA 1
ATOM 623 C C . ASP A 1 77 ? 12.667 1.049 -11.037 1.00 82.56 77 ASP A C 1
ATOM 625 O O . ASP A 1 77 ? 12.606 2.220 -11.411 1.00 82.56 77 ASP A O 1
ATOM 629 N N . GLN A 1 78 ? 13.800 0.527 -10.577 1.00 75.88 78 GLN A N 1
ATOM 630 C CA . GLN A 1 78 ? 15.085 1.224 -10.601 1.00 75.88 78 GLN A CA 1
ATOM 631 C C . GLN A 1 78 ? 15.806 1.064 -11.941 1.00 75.88 78 GLN A C 1
ATOM 633 O O . GLN A 1 78 ? 16.662 1.886 -12.283 1.00 75.88 78 GLN A O 1
ATOM 638 N N . SER A 1 79 ? 15.490 0.005 -12.687 1.00 70.94 79 SER A N 1
ATOM 639 C CA . SER A 1 79 ? 16.127 -0.322 -13.963 1.00 70.94 79 SER A CA 1
ATOM 640 C C . SER A 1 79 ? 15.451 0.367 -15.150 1.00 70.94 79 SER A C 1
ATOM 642 O O . SER A 1 79 ? 16.110 0.677 -16.148 1.00 70.94 79 SER A O 1
ATOM 644 N N . GLU A 1 80 ? 14.161 0.672 -15.020 1.00 63.72 80 GLU A N 1
ATOM 645 C CA . GLU A 1 80 ? 13.351 1.350 -16.028 1.00 63.72 80 GLU A CA 1
ATOM 646 C C . GLU A 1 80 ? 12.694 2.608 -15.438 1.00 63.72 80 GLU A C 1
ATOM 648 O O . GLU A 1 80 ? 12.328 2.629 -14.271 1.00 63.72 80 GLU A O 1
ATOM 653 N N . ASP A 1 81 ? 12.452 3.653 -16.243 1.00 69.12 81 ASP A N 1
ATOM 654 C CA . ASP A 1 81 ? 11.601 4.800 -15.852 1.00 69.12 81 ASP A CA 1
ATOM 655 C C . ASP A 1 81 ? 10.104 4.390 -15.822 1.00 69.12 81 ASP A C 1
ATOM 657 O O . ASP A 1 81 ? 9.226 5.058 -16.382 1.00 69.12 81 ASP A O 1
ATOM 661 N N . PHE A 1 82 ? 9.807 3.239 -15.220 1.00 75.81 82 PHE A N 1
ATOM 662 C CA . PHE A 1 82 ? 8.495 2.618 -15.165 1.00 75.81 82 PHE A CA 1
ATOM 663 C C . PHE A 1 82 ? 8.012 2.514 -13.718 1.00 75.81 82 PHE A C 1
ATOM 665 O O . PHE A 1 82 ? 8.759 2.207 -12.791 1.00 75.81 82 PHE A O 1
ATOM 672 N N . THR A 1 83 ? 6.721 2.765 -13.518 1.00 85.44 83 THR A N 1
ATOM 673 C CA . THR A 1 83 ? 6.063 2.581 -12.226 1.00 85.44 83 THR A CA 1
ATOM 674 C C . THR A 1 83 ? 4.909 1.611 -12.370 1.00 85.44 83 THR A C 1
ATOM 676 O O . THR A 1 83 ? 4.142 1.645 -13.338 1.00 85.44 83 THR A O 1
ATOM 679 N N . ARG A 1 84 ? 4.767 0.731 -11.380 1.00 86.19 84 ARG A N 1
ATOM 680 C CA . ARG A 1 84 ? 3.652 -0.206 -11.305 1.00 86.19 84 ARG A CA 1
ATOM 681 C C . ARG A 1 84 ? 2.753 0.187 -10.152 1.00 86.19 84 ARG A C 1
ATOM 683 O O . ARG A 1 84 ? 3.141 0.110 -8.994 1.00 86.19 84 ARG A O 1
ATOM 690 N N . THR A 1 85 ? 1.520 0.548 -10.473 1.00 89.94 85 THR A N 1
ATOM 691 C CA . THR A 1 85 ? 0.491 0.768 -9.459 1.00 89.94 85 THR A CA 1
ATOM 692 C C . THR A 1 85 ? -0.349 -0.491 -9.275 1.00 89.94 85 THR A C 1
ATOM 694 O O . THR A 1 85 ? -0.693 -1.182 -10.246 1.00 89.94 85 THR A O 1
ATOM 697 N N . ARG A 1 86 ? -0.648 -0.804 -8.016 1.00 90.88 86 ARG A N 1
ATOM 698 C CA . ARG A 1 86 ? -1.525 -1.888 -7.596 1.00 90.88 86 ARG A CA 1
ATOM 699 C C . ARG A 1 86 ? -2.540 -1.389 -6.580 1.00 90.88 86 ARG A C 1
ATOM 701 O O . ARG A 1 86 ? -2.208 -0.620 -5.684 1.00 90.88 86 ARG A O 1
ATOM 708 N N . TYR A 1 87 ? -3.770 -1.858 -6.738 1.00 92.75 87 TYR A N 1
ATOM 709 C CA . TYR A 1 87 ? -4.869 -1.612 -5.816 1.00 92.75 87 TYR A CA 1
ATOM 710 C C . TYR A 1 87 ? -5.319 -2.898 -5.134 1.00 92.75 87 TYR A C 1
ATOM 712 O O . TYR A 1 87 ? -5.532 -3.914 -5.807 1.00 92.75 87 TYR A O 1
ATOM 720 N N . TYR A 1 88 ? -5.523 -2.809 -3.823 1.00 93.12 88 TYR A N 1
ATOM 721 C CA . TYR A 1 88 ? -6.052 -3.889 -3.002 1.00 93.12 88 TYR A CA 1
ATOM 722 C C . TYR A 1 88 ? -7.271 -3.414 -2.213 1.00 93.12 88 TYR A C 1
ATOM 724 O O . TYR A 1 88 ? -7.292 -2.297 -1.695 1.00 93.12 88 TYR A O 1
ATOM 732 N N . GLU A 1 89 ? -8.283 -4.268 -2.117 1.00 93.00 89 GLU A N 1
ATOM 733 C CA . GLU A 1 89 ? -9.412 -4.095 -1.205 1.00 93.00 89 GLU A CA 1
ATOM 734 C C . GLU A 1 89 ? -9.108 -4.807 0.120 1.00 93.00 89 GLU A C 1
ATOM 736 O O . GLU A 1 89 ? -8.600 -5.929 0.126 1.00 93.00 89 GLU A O 1
ATOM 741 N N . ILE A 1 90 ? -9.432 -4.158 1.237 1.00 91.94 90 ILE A N 1
ATOM 742 C CA . ILE A 1 90 ? -9.289 -4.702 2.590 1.00 91.94 90 ILE A CA 1
ATOM 743 C C . ILE A 1 90 ? -10.544 -5.521 2.908 1.00 91.94 90 ILE A C 1
ATOM 745 O O . ILE A 1 90 ? -11.604 -4.978 3.241 1.00 91.94 90 ILE A O 1
ATOM 749 N N . GLY A 1 91 ? -10.425 -6.838 2.778 1.00 86.38 91 GLY A N 1
ATOM 750 C CA . GLY A 1 91 ? -11.463 -7.806 3.107 1.00 86.38 91 GLY A CA 1
ATOM 751 C C . GLY A 1 91 ? -11.333 -8.358 4.525 1.00 86.38 91 GLY A C 1
ATOM 752 O O . GLY A 1 91 ? -10.374 -8.090 5.247 1.00 86.38 91 GLY A O 1
ATOM 753 N N . ASP A 1 92 ? -12.309 -9.173 4.919 1.00 79.94 92 ASP A N 1
ATOM 754 C CA . ASP A 1 92 ? -12.281 -9.850 6.220 1.00 79.94 92 ASP A CA 1
ATOM 755 C C . ASP A 1 92 ? -11.192 -10.938 6.272 1.00 79.94 92 ASP A C 1
ATOM 757 O O . ASP A 1 92 ? -10.652 -11.201 7.338 1.00 79.94 92 ASP A O 1
ATOM 761 N N . ASP A 1 93 ? -10.816 -11.516 5.127 1.00 77.94 93 ASP A N 1
ATOM 762 C CA . ASP A 1 93 ? -9.819 -12.592 5.023 1.00 77.94 93 ASP A CA 1
ATOM 763 C C . ASP A 1 93 ? -8.415 -12.103 4.606 1.00 77.94 93 ASP A C 1
ATOM 765 O O . ASP A 1 93 ? -7.524 -12.921 4.391 1.00 77.94 93 ASP A O 1
ATOM 769 N N . GLY A 1 94 ? -8.202 -10.785 4.485 1.00 85.00 94 GLY A N 1
ATOM 770 C CA . GLY A 1 94 ? -6.930 -10.197 4.049 1.00 85.00 94 GLY A CA 1
ATOM 771 C C . GLY A 1 94 ? -7.101 -9.155 2.946 1.00 85.00 94 GLY A C 1
ATOM 772 O O . GLY A 1 94 ? -8.119 -8.464 2.875 1.00 85.00 94 GLY A O 1
ATOM 773 N N . LEU A 1 95 ? -6.090 -9.026 2.091 1.00 90.62 95 LEU A N 1
ATOM 774 C CA . LEU A 1 95 ? -6.113 -8.119 0.948 1.00 90.62 95 LEU A CA 1
ATOM 775 C C . LEU A 1 95 ? -6.534 -8.864 -0.318 1.00 90.62 95 LEU A C 1
ATOM 777 O O . LEU A 1 95 ? -6.174 -10.016 -0.531 1.00 90.62 95 LEU A O 1
ATOM 781 N N . ARG A 1 96 ? -7.304 -8.196 -1.174 1.00 89.62 96 ARG A N 1
ATOM 782 C CA . ARG A 1 96 ? -7.718 -8.730 -2.475 1.00 89.62 96 ARG A CA 1
ATOM 783 C C . ARG A 1 96 ? -7.248 -7.802 -3.579 1.00 89.62 96 ARG A C 1
ATOM 785 O O . ARG A 1 96 ? -7.644 -6.640 -3.591 1.00 89.62 96 ARG A O 1
ATOM 792 N N . ASN A 1 97 ? -6.459 -8.304 -4.528 1.00 89.75 97 ASN A N 1
ATOM 793 C CA . ASN A 1 97 ? -6.103 -7.542 -5.724 1.00 89.75 97 ASN A CA 1
ATOM 794 C C . ASN A 1 97 ? -7.370 -7.204 -6.527 1.00 89.75 97 ASN A C 1
ATOM 796 O O . ASN A 1 97 ? -8.158 -8.082 -6.885 1.00 89.75 97 ASN A O 1
ATOM 800 N N . VAL A 1 98 ? -7.558 -5.918 -6.815 1.00 90.62 98 VAL A N 1
ATOM 801 C CA . VAL A 1 98 ? -8.734 -5.400 -7.529 1.00 90.62 98 VAL A CA 1
ATOM 802 C C . VAL A 1 98 ? -8.368 -4.566 -8.760 1.00 90.62 98 VAL A C 1
ATOM 804 O O . VAL A 1 98 ? -9.169 -3.783 -9.278 1.00 90.62 98 VAL A O 1
ATOM 807 N N . ASN A 1 99 ? -7.146 -4.728 -9.262 1.00 86.06 99 ASN A N 1
ATOM 808 C CA . ASN A 1 99 ? -6.677 -4.011 -10.441 1.00 86.06 99 ASN A CA 1
ATOM 809 C C . ASN A 1 99 ? -7.535 -4.356 -11.668 1.00 86.06 99 ASN A C 1
ATOM 811 O O . ASN A 1 99 ? -7.698 -5.520 -12.023 1.00 86.06 99 ASN A O 1
ATOM 815 N N . GLY A 1 100 ? -8.074 -3.331 -12.335 1.00 81.94 100 GLY A N 1
ATOM 816 C CA . GLY A 1 100 ? -8.925 -3.504 -13.518 1.00 81.94 100 GLY A CA 1
ATOM 817 C C . GLY A 1 100 ? -10.363 -3.947 -13.223 1.00 81.94 100 GLY A C 1
ATOM 818 O O . GLY A 1 100 ? -11.099 -4.242 -14.166 1.00 81.94 100 GLY A O 1
ATOM 819 N N . HIS A 1 101 ? -10.786 -3.982 -11.953 1.00 83.69 101 HIS A N 1
ATOM 820 C CA . HIS A 1 101 ? -12.172 -4.278 -11.600 1.00 83.69 101 HIS A CA 1
ATOM 821 C C . HIS A 1 101 ? -13.087 -3.099 -12.003 1.00 83.69 101 HIS A C 1
ATOM 823 O O . HIS A 1 101 ? -12.899 -1.993 -11.496 1.00 83.69 101 HIS A O 1
ATOM 829 N N . PRO A 1 102 ? -14.078 -3.291 -12.898 1.00 80.00 102 PRO A N 1
ATOM 830 C CA . PRO A 1 102 ? -14.840 -2.189 -13.501 1.00 80.00 102 PRO A CA 1
ATOM 831 C C . PRO A 1 102 ? -15.788 -1.484 -12.523 1.00 80.00 102 PRO A C 1
ATOM 833 O O . PRO A 1 102 ? -16.198 -0.355 -12.773 1.00 80.00 102 PRO A O 1
ATOM 836 N N . ASP A 1 103 ? -16.135 -2.151 -11.423 1.00 83.38 103 ASP A N 1
ATOM 837 C CA . ASP A 1 103 ? -17.082 -1.638 -10.429 1.00 83.38 103 ASP A CA 1
ATOM 838 C C . ASP A 1 103 ? -16.431 -0.734 -9.367 1.00 83.38 103 ASP A C 1
ATOM 840 O O . ASP A 1 103 ? -17.125 -0.248 -8.474 1.00 83.38 103 ASP A O 1
ATOM 844 N N . ILE A 1 104 ? -15.112 -0.517 -9.438 1.00 82.88 104 ILE A N 1
ATOM 845 C CA . ILE A 1 104 ? -14.375 0.283 -8.456 1.00 82.88 104 ILE A CA 1
ATOM 846 C C . ILE A 1 104 ? -13.975 1.617 -9.070 1.00 82.88 104 ILE A C 1
ATOM 848 O O . ILE A 1 104 ? -13.200 1.688 -10.023 1.00 82.88 104 ILE A 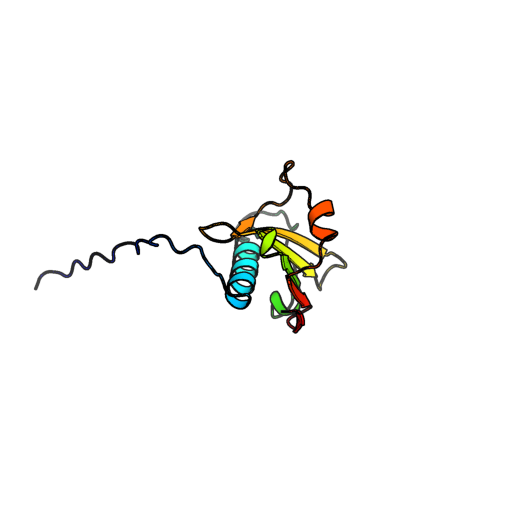O 1
ATOM 852 N N . ASP A 1 105 ? -14.485 2.687 -8.472 1.00 86.25 105 ASP A N 1
ATOM 853 C CA . ASP A 1 105 ? -14.141 4.055 -8.832 1.00 86.25 105 ASP A CA 1
ATOM 854 C C . ASP A 1 105 ? -12.929 4.536 -8.019 1.00 86.25 105 ASP A C 1
ATOM 856 O O . ASP A 1 105 ? -13.053 5.152 -6.956 1.00 86.25 105 ASP A O 1
ATOM 860 N N . PHE A 1 106 ? -11.732 4.220 -8.519 1.00 83.81 106 PHE A N 1
ATOM 861 C CA . PHE A 1 106 ? -10.475 4.640 -7.893 1.00 83.81 106 PHE A CA 1
ATOM 862 C C . PHE A 1 106 ? -10.280 6.159 -7.899 1.00 83.81 106 PHE A C 1
ATOM 864 O O . PHE A 1 106 ? -9.582 6.672 -7.023 1.00 83.81 106 PHE A O 1
ATOM 871 N N . ASP A 1 107 ? -10.882 6.882 -8.846 1.00 86.75 107 ASP A N 1
ATOM 872 C CA . ASP A 1 107 ? -10.759 8.338 -8.916 1.00 86.75 107 ASP A CA 1
ATOM 873 C C . ASP A 1 107 ? -11.485 8.974 -7.726 1.00 86.75 107 ASP A C 1
ATOM 875 O O . ASP A 1 107 ? -10.880 9.750 -6.983 1.00 86.75 107 ASP A O 1
ATOM 879 N N . SER A 1 108 ? -12.716 8.532 -7.446 1.00 87.81 108 SER A N 1
ATOM 880 C CA . SER A 1 108 ? -13.470 8.958 -6.257 1.00 87.81 108 SER A CA 1
ATOM 881 C C . SER A 1 108 ? -12.761 8.631 -4.935 1.00 87.81 108 SER A C 1
ATOM 883 O O . SER A 1 108 ? -12.860 9.394 -3.972 1.00 87.81 108 SER A O 1
ATOM 885 N N . ILE A 1 109 ? -12.041 7.506 -4.857 1.00 86.31 109 ILE A N 1
ATOM 886 C CA . ILE A 1 109 ? -11.267 7.143 -3.656 1.00 86.31 109 ILE A CA 1
ATOM 887 C C . ILE A 1 109 ? -10.064 8.081 -3.492 1.00 86.31 109 ILE A C 1
ATOM 889 O O . ILE A 1 109 ? -9.814 8.574 -2.393 1.00 86.31 109 ILE A O 1
ATOM 893 N N . LYS A 1 110 ? -9.344 8.382 -4.579 1.00 86.25 110 LYS A N 1
ATOM 894 C CA . LYS A 1 110 ? -8.152 9.247 -4.561 1.00 86.25 110 LYS A CA 1
ATOM 895 C C . LYS A 1 110 ? -8.449 10.712 -4.253 1.00 86.25 110 LYS A C 1
ATOM 897 O O . LYS A 1 110 ? -7.546 11.424 -3.815 1.00 86.25 110 LYS A O 1
ATOM 902 N N . GLU A 1 111 ? -9.681 11.168 -4.470 1.00 90.94 111 GLU A N 1
ATOM 903 C CA . GLU A 1 111 ? -10.126 12.497 -4.032 1.00 90.94 111 GLU A CA 1
ATOM 904 C C . GLU A 1 111 ? -10.217 12.614 -2.501 1.00 90.94 111 GLU A C 1
ATOM 906 O O . GLU A 1 111 ? -10.152 13.721 -1.958 1.00 90.94 111 GLU A O 1
ATOM 911 N N . LYS A 1 112 ? -10.338 11.486 -1.789 1.00 91.81 112 LYS A N 1
ATOM 912 C CA . LYS A 1 112 ? -10.353 11.440 -0.324 1.00 91.81 112 LYS A CA 1
ATOM 913 C C . LYS A 1 112 ? -8.932 11.433 0.226 1.00 91.81 112 LYS A C 1
ATOM 915 O O . LYS A 1 112 ? -8.013 10.853 -0.351 1.00 91.81 112 LYS A O 1
ATOM 920 N N . GLU A 1 113 ? -8.756 12.036 1.396 1.00 93.19 113 GLU A N 1
ATOM 921 C CA . GLU A 1 113 ? -7.468 12.016 2.083 1.00 93.19 113 GLU A CA 1
ATOM 922 C C . GLU A 1 113 ? -7.182 10.607 2.642 1.00 93.19 113 GLU A C 1
ATOM 924 O O . GLU A 1 113 ? -8.032 10.077 3.359 1.00 93.19 113 GLU A O 1
ATOM 929 N N . PRO A 1 114 ? -6.012 9.998 2.356 1.00 94.81 114 PRO A N 1
ATOM 930 C CA . PRO A 1 114 ? -5.637 8.717 2.948 1.00 94.81 114 PRO A CA 1
ATOM 931 C C . PRO A 1 114 ? -5.518 8.825 4.466 1.00 94.81 114 PRO A C 1
ATOM 933 O O . PRO A 1 114 ? -5.045 9.844 4.981 1.00 94.81 114 PRO A O 1
ATOM 936 N N . ASP A 1 115 ? -5.881 7.762 5.176 1.00 93.94 115 ASP A N 1
ATOM 937 C CA . ASP A 1 115 ? -5.646 7.645 6.616 1.00 93.94 115 ASP A CA 1
ATOM 938 C C . ASP A 1 115 ? -4.146 7.457 6.889 1.00 93.94 115 ASP A C 1
ATOM 940 O O . ASP A 1 115 ? -3.596 8.103 7.773 1.00 93.94 115 ASP A O 1
ATOM 944 N N . TYR A 1 116 ? -3.468 6.665 6.051 1.00 94.88 116 TYR A N 1
ATOM 945 C CA . TYR A 1 116 ? -2.031 6.399 6.139 1.00 94.88 116 TYR A CA 1
ATOM 946 C C . TYR A 1 116 ? -1.317 6.727 4.833 1.00 94.88 116 TYR A C 1
ATOM 948 O O . TYR A 1 116 ? -1.836 6.459 3.743 1.00 94.88 116 TYR A O 1
ATOM 956 N N . ILE A 1 117 ? -0.108 7.274 4.950 1.00 96.31 117 ILE A N 1
ATOM 957 C CA . ILE A 1 117 ? 0.783 7.526 3.816 1.00 96.31 117 ILE A CA 1
ATOM 958 C C . ILE A 1 117 ? 2.200 7.137 4.219 1.00 96.31 117 ILE A C 1
ATOM 960 O O . ILE A 1 117 ? 2.789 7.757 5.106 1.00 96.31 117 ILE A O 1
ATOM 964 N N . GLU A 1 118 ? 2.776 6.192 3.492 1.00 97.00 118 GLU A N 1
ATOM 965 C CA . GLU A 1 118 ? 4.192 5.859 3.527 1.00 97.00 118 GLU A CA 1
ATOM 966 C C . GLU A 1 118 ? 4.802 6.111 2.153 1.00 97.00 118 GLU A C 1
ATOM 968 O O . GLU A 1 118 ? 4.195 5.820 1.122 1.00 97.00 118 GLU A O 1
ATOM 973 N N . LYS A 1 119 ? 5.997 6.694 2.137 1.00 96.00 119 LYS A N 1
ATOM 974 C CA . LYS A 1 119 ? 6.760 6.907 0.912 1.00 96.00 119 LYS A CA 1
ATOM 975 C C . LYS A 1 119 ? 8.150 6.346 1.083 1.00 96.00 119 LYS A C 1
ATOM 977 O O . LYS A 1 119 ? 8.882 6.839 1.943 1.00 96.00 119 LYS A O 1
ATOM 982 N N . GLN A 1 120 ? 8.500 5.357 0.271 1.00 93.00 120 GLN A N 1
ATOM 983 C CA . GLN A 1 120 ? 9.838 4.774 0.208 1.00 93.00 120 GLN A CA 1
ATOM 984 C C . GLN A 1 120 ? 10.359 4.382 1.602 1.00 93.00 120 GLN A C 1
ATOM 986 O O . GLN A 1 120 ? 11.393 4.870 2.061 1.00 93.00 120 GLN A O 1
ATOM 991 N N . GLY A 1 121 ? 9.579 3.578 2.334 1.00 90.88 121 GLY A N 1
ATOM 992 C CA . GLY A 1 121 ? 9.917 3.132 3.694 1.00 90.88 121 GLY A CA 1
ATOM 993 C C . GLY A 1 121 ? 9.705 4.170 4.807 1.00 90.88 121 GLY A C 1
ATOM 994 O O . GLY A 1 121 ? 9.967 3.889 5.979 1.00 90.88 121 GLY A O 1
ATOM 995 N N . LYS A 1 122 ? 9.269 5.396 4.483 1.00 94.25 122 LYS A N 1
ATOM 996 C CA . LYS A 1 122 ? 9.096 6.482 5.458 1.00 94.25 122 LYS A CA 1
ATOM 997 C C . LYS A 1 122 ? 7.630 6.833 5.675 1.00 94.25 122 LYS A C 1
ATOM 999 O O . LYS A 1 122 ? 6.973 7.371 4.784 1.00 94.25 122 LYS A O 1
ATOM 1004 N N . VAL A 1 123 ? 7.160 6.643 6.907 1.00 95.50 123 VAL A N 1
ATOM 1005 C CA . VAL A 1 123 ? 5.825 7.072 7.343 1.00 95.50 123 VAL A CA 1
ATOM 1006 C C . VAL A 1 123 ? 5.720 8.598 7.294 1.00 95.50 123 VAL A C 1
ATOM 1008 O O . VAL A 1 123 ? 6.496 9.320 7.929 1.00 95.50 123 VAL A O 1
ATOM 1011 N N . ILE A 1 124 ? 4.763 9.090 6.512 1.00 96.00 124 ILE A N 1
ATOM 1012 C CA . ILE A 1 124 ? 4.424 10.511 6.365 1.00 96.00 124 ILE A CA 1
ATOM 1013 C C . ILE A 1 124 ? 3.165 10.851 7.173 1.00 96.00 124 ILE A C 1
ATOM 1015 O O . ILE A 1 124 ? 3.062 11.972 7.676 1.00 96.00 124 ILE A O 1
ATOM 1019 N N . LYS A 1 125 ? 2.224 9.903 7.298 1.00 91.19 125 LYS A N 1
ATOM 1020 C CA . LYS A 1 125 ? 0.947 10.064 8.008 1.00 91.19 125 LYS A CA 1
ATOM 1021 C C . LYS A 1 125 ? 0.449 8.726 8.577 1.00 91.19 125 LYS A C 1
ATOM 1023 O O . LYS A 1 125 ? 0.530 7.732 7.863 1.00 91.19 125 LYS A O 1
ATOM 1028 N N . GLU A 1 126 ? -0.100 8.765 9.796 1.00 84.12 126 GLU A N 1
ATOM 1029 C CA . GLU A 1 126 ? -0.854 7.713 10.516 1.00 84.12 126 GLU A CA 1
ATOM 1030 C C . GLU A 1 126 ? -2.130 8.289 11.146 1.00 84.12 126 GLU A C 1
ATOM 1032 O O . GLU A 1 126 ? -2.108 9.495 11.503 1.00 84.12 126 GLU A O 1
#

Foldseek 3Di:
DDDDDPPPDPPPPPDDPDPQDPVNQLVLVVVVVVVPQPDDDDDPDPDGDACLDPDQLLQWKWFAAVVQQKIWIWGQRPVDNDIDIWMWGRDSVGTDTCPPPPPDDVVVVVVDDTQWIDDSNRTPHD

Sequence (126 aa):
MTLLTVFVGCGIVDGKGNDLTYEELVNLTIEEFESDMPEFGDSDYEFYNIDYGDDLRSNSDIKIWKNEKYVELVVYDQSEDFTRTRYYEIGDDGLRNVNGHPDIDFDSIKEKEPDYIEKQGKVIKE